Protein AF-M5F5Z0-F1 (afdb_monomer_lite)

Foldseek 3Di:
DDDDDDDDYDDDDDDDPPPPPPDPVPPPQDDAAEDEAFAKEKEAADPQKKKKKADPVAAFVLLVVLFKDWDPPQDDDSPGRMGIGDGDRMIMIGGHPPDPVVVCDSSQKIKMWMDHPVDIAIHIHGYDHDDVPPDHWYWYADHPRRFIWTDDPVDTHTDDD

Sequence (161 aa):
MRHVSTLNAAIFCLGLPVALSLSPWARAQEDPLVLHPGDTLSWQPAPGHNAMFGDTDNVPFAQVLKLLEFDKDFPCTGSETKCKTPTKPKYTATVRKGLDLAALGTEASFDFSCGVHDFMDTKMFTVVDGPVGAPVRNLVLITKGLAWFIKDPAGDIPIKR

Structure (mmCIF, N/CA/C/O backbone):
data_AF-M5F5Z0-F1
#
_entry.id   AF-M5F5Z0-F1
#
loop_
_atom_site.group_PDB
_atom_site.id
_atom_site.type_symbol
_atom_site.label_atom_id
_atom_site.label_alt_id
_atom_site.label_comp_id
_atom_site.label_asym_id
_atom_site.label_entity_id
_atom_site.label_seq_id
_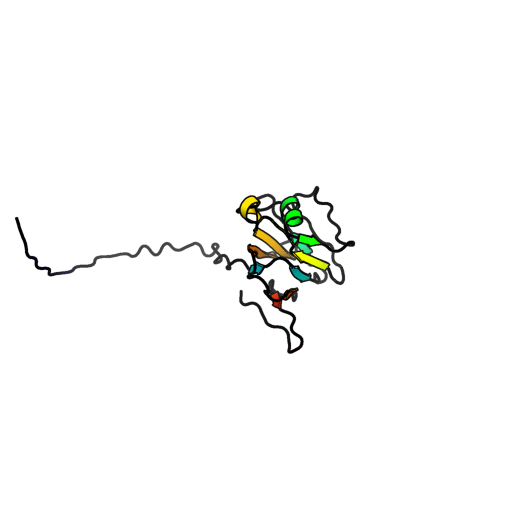atom_site.pdbx_PDB_ins_code
_atom_site.Cartn_x
_atom_site.Cartn_y
_atom_site.Cartn_z
_atom_site.occupancy
_atom_site.B_iso_or_equiv
_atom_site.auth_seq_id
_atom_site.auth_comp_id
_atom_site.auth_asym_id
_atom_site.auth_atom_id
_atom_site.pdbx_PDB_model_num
ATOM 1 N N . MET A 1 1 ? -56.312 36.439 -0.679 1.00 34.34 1 MET A N 1
ATOM 2 C CA . MET A 1 1 ? -56.377 35.380 0.353 1.00 34.34 1 MET A CA 1
ATOM 3 C C . MET A 1 1 ? -57.019 34.150 -0.271 1.00 34.34 1 MET A C 1
ATOM 5 O O . MET A 1 1 ? -58.170 34.296 -0.639 1.00 34.34 1 MET A O 1
ATOM 9 N N . ARG A 1 2 ? -56.280 33.017 -0.339 1.00 30.83 2 ARG A N 1
ATOM 10 C CA . ARG A 1 2 ? -56.727 31.603 -0.520 1.00 30.83 2 ARG A CA 1
ATOM 11 C C . ARG A 1 2 ? -57.578 31.294 -1.777 1.00 30.83 2 ARG A C 1
ATOM 13 O O . ARG A 1 2 ? -58.463 32.054 -2.107 1.00 30.83 2 ARG A O 1
ATOM 20 N N . HIS A 1 3 ? -57.487 30.181 -2.500 1.00 30.78 3 HIS A N 1
ATOM 21 C CA . HIS A 1 3 ? -56.618 29.002 -2.627 1.00 30.78 3 HIS A CA 1
ATOM 22 C C . HIS A 1 3 ? -57.202 28.189 -3.822 1.00 30.78 3 HIS A C 1
ATOM 24 O O . HIS A 1 3 ? -58.327 28.461 -4.233 1.00 30.78 3 HIS A O 1
ATOM 30 N N . VAL A 1 4 ? -56.503 27.118 -4.232 1.00 36.12 4 VAL A N 1
ATOM 31 C CA . VAL A 1 4 ? -56.972 25.944 -5.023 1.00 36.12 4 VAL A CA 1
ATOM 32 C C . VAL A 1 4 ? -56.878 26.120 -6.552 1.00 36.12 4 VAL A C 1
ATOM 34 O O . VAL A 1 4 ? -57.653 26.853 -7.146 1.00 36.12 4 VAL A O 1
ATOM 37 N N . SER A 1 5 ? -55.805 25.657 -7.208 1.00 40.03 5 SER A N 1
ATOM 38 C CA . SER A 1 5 ? -55.426 24.272 -7.594 1.00 40.03 5 SER A CA 1
ATOM 39 C C . SER A 1 5 ? -56.243 23.706 -8.760 1.00 40.03 5 SER A C 1
ATOM 41 O O . SER A 1 5 ? -57.430 23.458 -8.596 1.00 40.03 5 SER A O 1
ATOM 43 N N . THR A 1 6 ? -55.587 23.371 -9.879 1.00 37.16 6 THR A N 1
ATOM 44 C CA . THR A 1 6 ? -55.485 21.982 -10.392 1.00 37.16 6 THR A CA 1
ATOM 45 C C . THR A 1 6 ? -54.611 21.876 -11.652 1.00 37.16 6 THR A C 1
ATOM 47 O O . THR A 1 6 ? -54.643 22.725 -12.536 1.00 37.16 6 THR A O 1
ATOM 50 N N . LEU A 1 7 ? -53.805 20.808 -11.663 1.00 41.22 7 LEU A N 1
ATOM 51 C CA . LEU A 1 7 ? -52.982 20.266 -12.749 1.00 41.22 7 LEU A CA 1
ATOM 52 C C . LEU A 1 7 ? -53.828 19.750 -13.928 1.00 41.22 7 LEU A C 1
ATOM 54 O O . LEU A 1 7 ? -54.903 19.202 -13.694 1.00 41.22 7 LEU A O 1
ATOM 58 N N . ASN A 1 8 ? -53.265 19.782 -15.145 1.00 33.28 8 ASN A N 1
ATOM 59 C CA . ASN A 1 8 ? -52.970 18.609 -16.007 1.00 33.28 8 ASN A CA 1
ATOM 60 C C . ASN A 1 8 ? -52.528 19.088 -17.409 1.00 33.28 8 ASN A C 1
ATOM 62 O O . ASN A 1 8 ? -53.199 19.920 -18.003 1.00 33.28 8 ASN A O 1
ATOM 66 N N . ALA A 1 9 ? -51.302 18.740 -17.836 1.00 35.72 9 ALA A N 1
ATOM 67 C CA . ALA A 1 9 ? -50.987 17.721 -18.864 1.00 35.72 9 ALA A CA 1
ATOM 68 C C . ALA A 1 9 ? -51.202 18.262 -20.308 1.00 35.72 9 ALA A C 1
ATOM 70 O O . ALA A 1 9 ? -52.179 18.938 -20.564 1.00 35.72 9 ALA A O 1
ATOM 71 N N . ALA A 1 10 ? -50.383 18.030 -21.336 1.00 39.41 10 ALA A N 1
ATOM 72 C CA . ALA A 1 10 ? -49.405 16.985 -21.578 1.00 39.41 10 ALA A CA 1
ATOM 73 C C . ALA A 1 10 ? -48.695 17.240 -22.942 1.00 39.41 10 ALA A C 1
ATOM 75 O O . ALA A 1 10 ? -49.330 17.737 -23.865 1.00 39.41 10 ALA A O 1
ATOM 76 N N . ILE A 1 11 ? -47.440 16.772 -23.053 1.00 46.12 11 ILE A N 1
ATOM 77 C CA . ILE A 1 11 ? -46.819 16.081 -24.212 1.00 46.12 11 ILE A CA 1
ATOM 78 C C . ILE A 1 11 ? -46.502 16.900 -25.498 1.00 46.12 11 ILE A C 1
ATOM 80 O O . ILE A 1 11 ? -47.401 17.302 -26.221 1.00 46.12 11 ILE A O 1
ATOM 84 N N . PHE A 1 12 ? -45.216 16.996 -25.888 1.00 33.84 12 PHE A N 1
ATOM 85 C CA . PHE A 1 12 ? -44.637 16.141 -26.954 1.00 33.84 12 PHE A CA 1
ATOM 86 C C . PHE A 1 12 ? -43.119 16.310 -27.121 1.00 33.84 12 PHE A C 1
ATOM 88 O O . PHE A 1 12 ? -42.592 17.394 -27.348 1.00 33.84 12 PHE A O 1
ATOM 95 N N . CYS A 1 13 ? -42.438 15.171 -27.005 1.00 45.31 13 CYS A N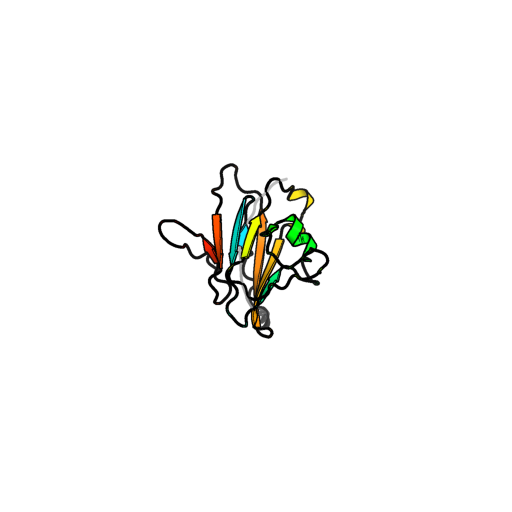 1
ATOM 96 C CA . CYS A 1 13 ? -41.022 14.947 -27.236 1.00 45.31 13 CYS A CA 1
ATOM 97 C C . CYS A 1 13 ? -40.634 15.115 -28.709 1.00 45.31 13 CYS A C 1
ATOM 99 O O . CYS A 1 13 ? -41.185 14.421 -29.556 1.00 45.31 13 CYS A O 1
ATOM 101 N N . LEU A 1 14 ? -39.589 15.897 -28.966 1.00 40.94 14 LEU A N 1
ATOM 102 C CA . LEU A 1 14 ? -38.588 15.722 -30.027 1.00 40.94 14 LEU A CA 1
ATOM 103 C C . LEU A 1 14 ? -37.326 16.389 -29.456 1.00 40.94 14 LEU A C 1
ATOM 105 O O . LEU A 1 14 ? -37.409 17.523 -29.009 1.00 40.94 14 LEU A O 1
ATOM 109 N N . GLY A 1 15 ? -36.139 15.818 -29.344 1.00 35.78 15 GLY A N 1
ATOM 110 C CA . GLY A 1 15 ? -35.504 14.624 -29.869 1.00 35.78 15 GLY A CA 1
ATOM 111 C C . GLY A 1 15 ? -33.998 14.875 -29.679 1.00 35.78 15 GLY A C 1
ATOM 112 O O . GLY A 1 15 ? -33.567 16.023 -29.739 1.00 35.78 15 GLY A O 1
ATOM 113 N N . LEU A 1 16 ? -33.233 13.807 -29.447 1.00 39.19 16 LEU A N 1
ATOM 114 C CA . LEU A 1 16 ? -31.825 13.743 -29.019 1.00 39.19 16 LEU A CA 1
ATOM 115 C C . LEU A 1 16 ? -31.577 13.851 -27.503 1.00 39.19 16 LEU A C 1
ATOM 117 O O . LEU A 1 16 ? -31.305 14.934 -26.987 1.00 39.19 16 LEU A O 1
ATOM 121 N N . PRO A 1 17 ? -31.457 12.712 -26.793 1.00 40.66 17 PRO A N 1
ATOM 122 C CA . PRO A 1 17 ? -30.335 12.606 -25.883 1.00 40.66 17 PRO A CA 1
ATOM 123 C C . PRO A 1 17 ? -29.081 12.689 -26.757 1.00 40.66 17 PRO A C 1
ATOM 125 O O . PRO A 1 17 ? -28.783 11.772 -27.525 1.00 40.66 17 PRO A O 1
ATOM 128 N N . VAL A 1 18 ? -28.349 13.799 -26.680 1.00 43.28 18 VAL A N 1
ATOM 129 C CA . VAL A 1 18 ? -26.926 13.756 -27.008 1.00 43.28 18 VAL A CA 1
ATOM 130 C C . VAL A 1 18 ? -26.340 12.807 -25.973 1.00 43.28 18 VAL A C 1
ATOM 132 O O . VAL A 1 18 ? -26.025 13.199 -24.853 1.00 43.28 18 VAL A O 1
ATOM 135 N N . ALA A 1 19 ? -26.297 11.521 -26.317 1.00 46.16 19 ALA A N 1
ATOM 136 C CA . ALA A 1 19 ? -25.397 10.592 -25.683 1.00 46.16 19 ALA A CA 1
ATOM 137 C C . ALA A 1 19 ? -24.017 11.187 -25.943 1.00 46.16 19 ALA A C 1
ATOM 139 O O . ALA A 1 19 ? -23.477 11.067 -27.042 1.00 46.16 19 ALA A O 1
ATOM 140 N N . LEU A 1 20 ? -23.507 11.935 -24.964 1.00 43.69 20 LEU A N 1
ATOM 141 C CA . LEU A 1 20 ? -22.101 12.266 -24.891 1.00 43.69 20 LEU A CA 1
ATOM 142 C C . LEU A 1 20 ? -21.399 10.916 -24.918 1.00 43.69 20 LEU A C 1
ATOM 144 O O . LEU A 1 20 ? -21.393 10.181 -23.933 1.00 43.69 20 LEU A O 1
ATOM 148 N N . SER A 1 21 ? -20.901 10.555 -26.096 1.00 44.94 21 SER A N 1
ATOM 149 C CA . SER A 1 21 ? -19.977 9.460 -26.284 1.00 44.94 21 SER A CA 1
ATOM 150 C C . SER A 1 21 ? -18.739 9.833 -25.484 1.00 44.94 21 SER A C 1
ATOM 152 O O . SER A 1 21 ? -17.842 10.512 -25.989 1.00 44.94 21 SER A O 1
ATOM 154 N N . LEU A 1 22 ? -18.731 9.473 -24.200 1.00 46.69 22 LEU A N 1
ATOM 155 C CA . LEU A 1 22 ? -17.514 9.466 -23.414 1.00 46.69 22 LEU A CA 1
ATOM 156 C C . LEU A 1 22 ? -16.539 8.600 -24.204 1.00 46.69 22 LEU A C 1
ATOM 158 O O . LEU A 1 22 ? -16.846 7.459 -24.557 1.00 46.69 22 LEU A O 1
ATOM 162 N N . SER A 1 23 ? -15.428 9.220 -24.593 1.00 42.81 23 SER A N 1
ATOM 163 C CA . SER A 1 23 ? -14.381 8.587 -25.381 1.00 42.81 23 SER A CA 1
ATOM 164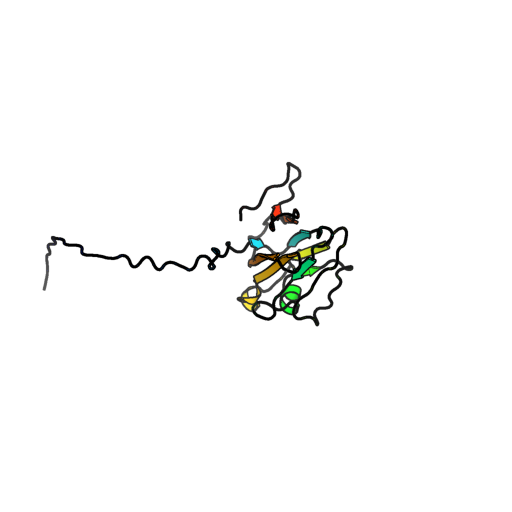 C C . SER A 1 23 ? -14.054 7.208 -24.786 1.00 42.81 23 SER A C 1
ATOM 166 O O . SER A 1 23 ? -13.982 7.105 -23.560 1.00 42.81 23 SER A O 1
ATOM 168 N N . PRO A 1 24 ? -13.794 6.162 -25.593 1.00 45.94 24 PRO A N 1
ATOM 169 C CA . PRO A 1 24 ? -13.400 4.834 -25.102 1.00 45.94 24 PRO A CA 1
ATOM 170 C C . PRO A 1 24 ? -12.149 4.830 -24.204 1.00 45.94 24 PRO A C 1
ATOM 172 O O . PRO A 1 24 ? -11.786 3.800 -23.645 1.00 45.94 24 PRO A O 1
ATOM 175 N N . TRP A 1 25 ? -11.460 5.968 -24.093 1.00 46.97 25 TRP A N 1
ATOM 176 C CA . TRP A 1 25 ? -10.295 6.175 -23.237 1.00 46.97 25 TRP A CA 1
ATOM 177 C C . TRP A 1 25 ? -10.642 6.595 -21.809 1.00 46.97 25 TRP A C 1
ATOM 179 O O . TRP A 1 25 ? -9.798 6.463 -20.926 1.00 46.97 25 TRP A O 1
ATOM 189 N N . ALA A 1 26 ? -11.873 7.042 -21.553 1.00 44.44 26 ALA A N 1
ATOM 190 C CA . ALA A 1 26 ? -12.385 7.173 -20.198 1.00 44.44 26 ALA A CA 1
ATOM 191 C C . ALA A 1 26 ? -12.737 5.768 -19.691 1.00 44.44 26 ALA A C 1
ATOM 193 O O . ALA A 1 26 ? -13.903 5.374 -19.643 1.00 44.44 26 ALA A O 1
ATOM 194 N N . ARG A 1 27 ? -11.714 4.969 -19.353 1.00 46.62 27 ARG A N 1
ATOM 195 C CA . ARG A 1 27 ? -11.923 3.814 -18.474 1.00 46.62 27 ARG A CA 1
ATOM 196 C C . ARG A 1 27 ? -12.662 4.347 -17.252 1.00 46.62 27 ARG A C 1
ATOM 198 O O . ARG A 1 27 ? -12.210 5.327 -16.663 1.00 46.62 27 ARG A O 1
ATOM 205 N N . ALA A 1 28 ? -13.804 3.748 -16.920 1.00 49.44 28 ALA A N 1
ATOM 206 C CA . ALA A 1 28 ? -14.492 4.050 -15.675 1.00 49.44 28 ALA A CA 1
ATOM 207 C C . ALA A 1 28 ? -13.458 3.925 -14.550 1.00 49.44 28 ALA A C 1
ATOM 209 O O . ALA A 1 28 ? -12.857 2.862 -14.386 1.00 49.44 28 ALA A O 1
ATOM 210 N N . GLN A 1 29 ? -13.174 5.038 -13.876 1.00 55.56 29 GLN A N 1
ATOM 211 C CA . GLN A 1 29 ? -12.287 5.042 -12.727 1.00 55.56 29 GLN A CA 1
ATOM 212 C C . GLN A 1 29 ? -12.938 4.135 -11.685 1.00 55.56 29 GLN A C 1
ATOM 214 O O . GLN A 1 29 ? -14.066 4.390 -11.272 1.00 55.56 29 GLN A O 1
ATOM 219 N N . GLU A 1 30 ? -12.277 3.025 -11.359 1.00 66.31 30 GLU A N 1
ATOM 220 C CA . GLU A 1 30 ? -12.756 2.124 -10.315 1.00 66.31 30 GLU A CA 1
ATOM 221 C C . GLU A 1 30 ? -12.831 2.886 -8.990 1.00 66.31 30 GLU A C 1
ATOM 223 O O . GLU A 1 30 ? -11.972 3.733 -8.712 1.00 66.31 30 GLU A O 1
ATOM 228 N N . ASP A 1 31 ? -13.827 2.561 -8.165 1.00 78.81 31 ASP A N 1
ATOM 229 C CA . ASP A 1 31 ? -13.932 3.155 -6.839 1.00 78.81 31 ASP A CA 1
ATOM 230 C C . ASP A 1 31 ? -12.643 2.862 -6.042 1.00 78.81 31 ASP A C 1
ATOM 232 O O . ASP A 1 31 ? -12.079 1.753 -6.128 1.00 78.81 31 ASP A O 1
ATOM 236 N N . PRO A 1 32 ? -12.132 3.851 -5.284 1.00 83.69 32 PRO A N 1
ATOM 237 C CA . PRO A 1 32 ? -10.962 3.648 -4.450 1.00 83.69 32 PRO A CA 1
ATOM 238 C C . PRO A 1 32 ? -11.198 2.544 -3.426 1.00 83.69 32 PRO A C 1
ATOM 240 O O . PRO A 1 32 ? -12.268 2.427 -2.822 1.00 83.69 32 PRO A O 1
ATOM 243 N N . LEU A 1 33 ? -10.154 1.758 -3.174 1.00 87.56 33 LEU A N 1
ATOM 244 C CA . LEU A 1 33 ? -10.190 0.784 -2.102 1.00 87.56 33 LEU A CA 1
ATOM 245 C C . LEU A 1 33 ? -10.051 1.486 -0.749 1.00 87.56 33 LEU A C 1
ATOM 247 O O . LEU A 1 33 ? -9.057 2.160 -0.482 1.00 87.56 33 LEU A O 1
ATOM 251 N N . VAL A 1 34 ? -11.024 1.268 0.131 1.00 89.06 34 VAL A N 1
ATOM 252 C CA . VAL A 1 34 ? -11.037 1.877 1.462 1.00 89.06 34 VAL A CA 1
ATOM 253 C C . VAL A 1 34 ? -10.194 1.072 2.452 1.00 89.06 34 VAL A C 1
ATOM 255 O O . VAL A 1 34 ? -10.426 -0.126 2.660 1.00 89.06 34 VAL A O 1
ATOM 258 N N . LEU A 1 35 ? -9.246 1.746 3.099 1.00 90.81 35 LEU A N 1
ATOM 259 C CA . LEU A 1 35 ? -8.372 1.223 4.147 1.00 90.81 35 LEU A CA 1
ATOM 260 C C . LEU A 1 35 ? -8.643 1.894 5.491 1.00 90.81 35 LEU A C 1
ATOM 262 O O . LEU A 1 35 ? -9.058 3.049 5.543 1.00 90.81 35 LEU A O 1
ATOM 266 N N . HIS A 1 36 ? -8.327 1.183 6.570 1.00 90.38 36 HIS A N 1
ATOM 267 C CA . HIS A 1 36 ? -8.413 1.693 7.934 1.00 90.38 36 HIS A CA 1
ATOM 268 C C . HIS A 1 36 ? -7.044 1.652 8.624 1.00 90.38 36 HIS A C 1
ATOM 270 O O . HIS A 1 36 ? -6.218 0.789 8.306 1.00 90.38 36 HIS A O 1
ATOM 276 N N . PRO A 1 37 ? -6.800 2.531 9.611 1.00 91.00 37 PRO A N 1
ATOM 277 C CA . PRO A 1 37 ? -5.619 2.466 10.462 1.00 91.00 37 PRO A CA 1
ATOM 278 C C . PRO A 1 37 ? -5.354 1.061 11.016 1.00 91.00 37 PRO A C 1
ATOM 280 O O . PRO A 1 37 ? -6.213 0.439 11.640 1.00 91.00 37 PRO A O 1
ATOM 283 N N . GLY A 1 38 ? -4.131 0.572 10.821 1.00 90.75 38 GLY A N 1
ATOM 284 C CA . GLY A 1 38 ? -3.696 -0.766 11.212 1.00 90.75 38 GLY A CA 1
ATOM 285 C C . GLY A 1 38 ? -3.828 -1.838 10.131 1.00 90.75 38 GLY A C 1
ATOM 286 O O . GLY A 1 38 ? -3.164 -2.862 10.276 1.00 90.75 38 GLY A O 1
ATOM 287 N N . ASP A 1 39 ? -4.605 -1.622 9.062 1.00 93.06 39 ASP A N 1
ATOM 288 C CA . ASP A 1 39 ? -4.642 -2.548 7.924 1.00 93.06 39 ASP A CA 1
ATOM 289 C C . ASP A 1 39 ? -3.242 -2.745 7.336 1.00 93.06 39 ASP A C 1
ATOM 291 O O . ASP A 1 39 ? -2.421 -1.828 7.299 1.00 93.06 39 ASP A O 1
ATOM 295 N N . THR A 1 40 ? -2.973 -3.949 6.843 1.00 94.75 40 THR A N 1
ATOM 296 C CA . THR A 1 40 ? -1.702 -4.285 6.196 1.00 94.75 40 THR A CA 1
ATOM 297 C C . THR A 1 40 ? -1.919 -4.552 4.715 1.00 94.75 40 THR A C 1
ATOM 299 O O . THR A 1 40 ? -2.891 -5.191 4.326 1.00 94.75 40 THR A O 1
ATOM 302 N N . LEU A 1 41 ? -1.010 -4.054 3.885 1.00 94.12 41 LEU A N 1
ATOM 303 C CA . LEU A 1 41 ? -0.928 -4.306 2.453 1.00 94.12 41 LEU A CA 1
ATOM 304 C C . LEU A 1 41 ? 0.322 -5.138 2.196 1.00 94.12 41 LEU A C 1
ATOM 306 O O . LEU A 1 41 ? 1.415 -4.779 2.623 1.00 94.12 41 LEU A O 1
ATOM 310 N N . SER A 1 42 ? 0.180 -6.240 1.482 1.00 92.62 42 SER A N 1
ATOM 311 C CA . SER A 1 42 ? 1.261 -7.152 1.136 1.00 92.62 42 SER A CA 1
ATOM 312 C C . SER A 1 42 ? 1.253 -7.402 -0.364 1.00 92.62 42 SER A C 1
ATOM 314 O O . SER A 1 42 ? 0.227 -7.771 -0.930 1.00 92.62 42 SER A O 1
ATOM 316 N N . TRP A 1 43 ? 2.398 -7.264 -1.020 1.00 90.19 43 TRP A N 1
ATOM 317 C CA . TRP A 1 43 ? 2.514 -7.561 -2.445 1.00 90.19 43 TRP A CA 1
ATOM 318 C C . TRP A 1 43 ? 3.870 -8.166 -2.776 1.00 90.19 43 TRP A C 1
ATOM 320 O O . TRP A 1 43 ? 4.867 -7.962 -2.087 1.00 90.19 43 TRP A O 1
ATOM 330 N N . GLN A 1 44 ? 3.900 -8.924 -3.863 1.00 87.06 44 GLN A N 1
ATOM 331 C CA . GLN A 1 44 ? 5.111 -9.499 -4.424 1.00 87.06 44 GLN A CA 1
ATOM 332 C C . GLN A 1 44 ? 5.099 -9.201 -5.920 1.00 87.06 44 GLN A C 1
ATOM 334 O O . GLN A 1 44 ? 4.318 -9.823 -6.639 1.00 87.06 44 GLN A O 1
ATOM 339 N N . PRO A 1 45 ? 5.913 -8.256 -6.416 1.00 78.12 45 PRO A N 1
ATOM 340 C CA . PRO A 1 45 ? 6.026 -8.032 -7.849 1.00 78.12 45 PRO A CA 1
ATOM 341 C C . PRO A 1 45 ? 6.489 -9.318 -8.543 1.00 78.12 45 PRO A C 1
ATOM 343 O O . PRO A 1 45 ? 7.471 -9.938 -8.127 1.00 78.12 45 PRO A O 1
ATOM 346 N N . ALA A 1 46 ? 5.789 -9.733 -9.599 1.00 77.81 46 ALA A N 1
ATOM 347 C CA . ALA A 1 46 ? 6.268 -10.822 -10.444 1.00 77.81 46 ALA A CA 1
ATOM 348 C C . ALA A 1 46 ? 7.575 -10.402 -11.152 1.00 77.81 46 ALA A C 1
ATOM 350 O O . ALA A 1 46 ? 7.789 -9.207 -11.376 1.00 77.81 46 ALA A O 1
ATOM 351 N N . PRO A 1 47 ? 8.449 -11.345 -11.549 1.00 79.44 47 PRO A N 1
ATOM 352 C CA . PRO A 1 47 ? 9.619 -11.018 -12.359 1.00 79.44 47 PRO A CA 1
ATOM 353 C C . PRO A 1 47 ? 9.245 -10.169 -13.585 1.00 79.44 47 PRO A C 1
ATOM 355 O O . PRO A 1 47 ? 8.230 -10.416 -14.240 1.00 79.44 47 PRO A O 1
ATOM 358 N N . GLY A 1 48 ? 10.037 -9.129 -13.861 1.00 76.19 48 GLY A N 1
ATOM 359 C CA . GLY A 1 48 ? 9.780 -8.175 -14.950 1.00 76.19 48 GLY A CA 1
ATOM 360 C C . GLY A 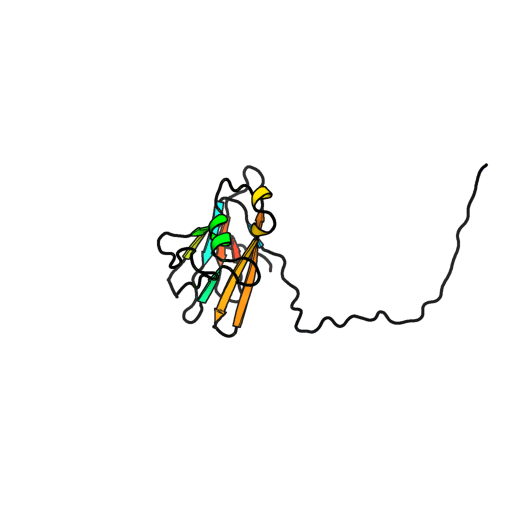1 48 ? 8.689 -7.132 -14.668 1.00 76.19 48 GLY A C 1
ATOM 361 O O . GLY A 1 48 ? 8.500 -6.233 -15.484 1.00 76.19 48 GLY A O 1
ATOM 362 N N . HIS A 1 49 ? 8.008 -7.210 -13.521 1.00 79.81 49 HIS A N 1
ATOM 363 C CA . HIS A 1 49 ? 7.036 -6.213 -13.078 1.00 79.81 49 HIS A CA 1
ATOM 364 C C . HIS A 1 49 ? 7.645 -5.314 -12.006 1.00 79.81 49 HIS A C 1
ATOM 366 O O . HIS A 1 49 ? 8.513 -5.729 -11.236 1.00 79.81 49 HIS A O 1
ATOM 372 N N . ASN A 1 50 ? 7.145 -4.085 -11.930 1.00 80.00 50 ASN A N 1
ATOM 373 C CA . ASN A 1 50 ? 7.464 -3.161 -10.850 1.00 80.00 50 ASN A CA 1
ATOM 374 C C . ASN A 1 50 ? 6.177 -2.769 -10.130 1.00 80.00 50 ASN A C 1
ATOM 376 O O . ASN A 1 50 ? 5.112 -2.728 -10.748 1.00 80.00 50 ASN A O 1
ATOM 380 N N . ALA A 1 51 ? 6.278 -2.478 -8.836 1.00 86.00 51 ALA A N 1
ATOM 381 C CA . ALA A 1 51 ? 5.218 -1.796 -8.106 1.00 86.00 51 ALA A CA 1
ATOM 382 C C . ALA A 1 51 ? 5.672 -0.381 -7.752 1.00 86.00 51 ALA A C 1
ATOM 384 O O . ALA A 1 51 ? 6.841 -0.171 -7.407 1.00 86.00 51 ALA A O 1
ATOM 385 N N . MET A 1 52 ? 4.759 0.574 -7.870 1.00 88.38 52 MET A N 1
ATOM 386 C CA . MET A 1 52 ? 5.018 1.991 -7.682 1.00 88.38 52 MET A CA 1
ATOM 387 C C . MET A 1 52 ? 4.015 2.611 -6.719 1.00 88.38 52 MET A C 1
ATOM 389 O O . MET A 1 52 ? 2.828 2.297 -6.776 1.00 88.38 52 MET A O 1
ATOM 393 N N . PHE A 1 53 ? 4.513 3.503 -5.865 1.00 90.06 53 PHE A N 1
ATOM 394 C CA . PHE A 1 53 ? 3.703 4.338 -4.984 1.00 90.06 53 PHE A CA 1
ATOM 395 C C . PHE A 1 53 ? 3.920 5.810 -5.301 1.00 90.06 53 PHE A C 1
ATOM 397 O O . PHE A 1 53 ? 5.062 6.266 -5.431 1.00 90.06 53 PHE A O 1
ATOM 404 N N . GLY A 1 54 ? 2.807 6.534 -5.326 1.00 82.75 54 GLY A N 1
ATOM 405 C CA . GLY A 1 54 ? 2.765 7.965 -5.569 1.00 82.75 54 GLY A CA 1
ATOM 406 C C . GLY A 1 54 ? 2.911 8.354 -7.041 1.00 82.75 54 GLY A C 1
ATOM 407 O O . GLY A 1 54 ? 3.395 7.591 -7.880 1.00 82.75 54 GLY A O 1
ATOM 408 N N . ASP A 1 55 ? 2.490 9.579 -7.334 1.00 75.00 55 ASP A N 1
ATOM 409 C CA . ASP A 1 55 ? 2.568 10.218 -8.641 1.00 75.00 55 ASP A CA 1
ATOM 410 C C . ASP A 1 55 ? 2.971 11.696 -8.484 1.00 75.00 55 ASP A C 1
ATOM 412 O O . ASP A 1 55 ? 2.650 12.332 -7.482 1.00 75.00 55 ASP A O 1
ATOM 416 N N . THR A 1 56 ? 3.665 12.249 -9.477 1.00 62.84 56 THR A N 1
ATOM 417 C CA . THR A 1 56 ? 3.957 13.678 -9.600 1.00 62.84 56 THR A CA 1
ATOM 418 C C . THR A 1 56 ? 2.686 14.493 -9.834 1.00 62.84 56 THR A C 1
ATOM 420 O O . THR A 1 56 ? 2.641 15.646 -9.420 1.00 62.84 56 THR A O 1
ATOM 423 N N . ASP A 1 57 ? 1.675 13.897 -10.474 1.00 68.81 57 ASP A N 1
ATOM 424 C CA . ASP A 1 57 ? 0.461 14.606 -10.895 1.00 68.81 57 ASP A CA 1
ATOM 425 C C . ASP A 1 57 ? -0.695 14.497 -9.880 1.00 68.81 57 ASP A C 1
ATOM 427 O O . ASP A 1 57 ? -1.629 15.293 -9.935 1.00 68.81 57 ASP A O 1
ATOM 431 N N . ASN A 1 58 ? -0.619 13.551 -8.930 1.00 71.75 58 ASN A N 1
ATOM 432 C CA . ASN A 1 58 ? -1.659 13.298 -7.922 1.00 71.75 58 ASN A CA 1
ATOM 433 C C . ASN A 1 58 ? -1.112 13.437 -6.493 1.00 71.75 58 ASN A C 1
ATOM 435 O O . ASN A 1 58 ? -1.194 14.496 -5.875 1.00 71.75 58 ASN A O 1
ATOM 439 N N . VAL A 1 59 ? -0.561 12.348 -5.950 1.00 81.31 59 VAL A N 1
ATOM 440 C CA . VAL A 1 59 ? -0.134 12.252 -4.551 1.00 81.31 59 VAL A CA 1
ATOM 441 C C . VAL A 1 59 ? 1.330 11.819 -4.518 1.00 81.31 59 VAL A C 1
ATOM 443 O O . VAL A 1 59 ? 1.616 10.664 -4.837 1.00 81.31 59 VAL A O 1
ATOM 446 N N . PRO A 1 60 ? 2.279 12.693 -4.138 1.00 87.19 60 PRO A N 1
ATOM 447 C CA . PRO A 1 60 ? 3.694 12.341 -4.146 1.00 87.19 60 PRO A CA 1
ATOM 448 C C . PRO A 1 60 ? 4.019 11.300 -3.071 1.00 87.19 60 PRO A C 1
ATOM 450 O O . PRO A 1 60 ? 3.361 11.216 -2.035 1.00 87.19 60 PRO A O 1
ATOM 453 N N . PHE A 1 61 ? 5.088 10.530 -3.270 1.00 91.19 61 PHE A N 1
ATOM 454 C CA . PHE A 1 61 ? 5.458 9.440 -2.365 1.00 91.19 61 PHE A CA 1
ATOM 455 C C . PHE A 1 61 ? 5.685 9.890 -0.907 1.00 91.19 61 PHE A C 1
ATOM 457 O O . PHE A 1 61 ? 5.319 9.175 0.025 1.00 91.19 61 PHE A O 1
ATOM 464 N N . ALA A 1 62 ? 6.185 11.109 -0.686 1.00 89.19 62 ALA A N 1
ATOM 465 C CA . ALA A 1 62 ? 6.296 11.694 0.654 1.00 89.19 62 ALA A CA 1
ATOM 466 C C . ALA A 1 62 ? 4.949 11.762 1.406 1.00 89.19 62 ALA A C 1
ATOM 468 O O . ALA A 1 62 ? 4.917 11.627 2.627 1.00 89.19 62 ALA A O 1
ATOM 469 N N . GLN A 1 63 ? 3.835 11.930 0.690 1.00 87.50 63 GLN A N 1
ATOM 470 C CA . GLN A 1 63 ? 2.489 11.894 1.268 1.00 87.50 63 GLN A CA 1
ATOM 471 C C . GLN A 1 63 ? 2.057 10.466 1.594 1.00 87.50 63 GLN A C 1
ATOM 473 O O . GLN A 1 63 ? 1.517 10.210 2.667 1.00 87.50 63 GLN A O 1
ATOM 478 N N . VAL A 1 64 ? 2.396 9.503 0.733 1.00 91.81 64 VAL A N 1
ATOM 479 C CA . VAL A 1 64 ? 2.168 8.075 1.005 1.00 91.81 64 VAL A CA 1
ATOM 480 C C . VAL A 1 64 ? 2.849 7.651 2.308 1.00 91.81 64 VAL A C 1
ATOM 482 O O . VAL A 1 64 ? 2.258 6.919 3.096 1.00 91.81 64 VAL A O 1
ATOM 485 N N . LEU A 1 65 ? 4.048 8.168 2.597 1.00 92.44 65 LEU A N 1
ATOM 486 C CA . LEU A 1 65 ? 4.758 7.913 3.857 1.00 92.44 65 LEU A CA 1
ATOM 487 C C . LEU A 1 65 ? 4.059 8.483 5.100 1.00 92.44 65 LEU A C 1
ATOM 489 O O . LEU A 1 65 ? 4.304 7.981 6.202 1.00 92.44 65 LEU A O 1
ATOM 493 N N . LYS A 1 66 ? 3.185 9.490 4.952 1.00 91.50 66 LYS A N 1
ATOM 494 C CA . LYS A 1 66 ? 2.331 9.968 6.050 1.00 91.50 66 LYS A CA 1
ATOM 495 C C . LYS A 1 66 ? 1.209 8.983 6.368 1.00 91.50 66 LYS A C 1
ATOM 497 O O . LYS A 1 66 ? 0.775 8.943 7.510 1.00 91.50 66 LYS A O 1
ATOM 502 N N . LEU A 1 67 ? 0.761 8.187 5.396 1.00 93.00 67 LEU A N 1
ATOM 503 C CA . LEU A 1 67 ? -0.335 7.225 5.559 1.00 93.00 67 LEU A CA 1
ATOM 504 C C . LEU A 1 67 ? 0.153 5.813 5.871 1.00 93.00 67 LEU A C 1
ATOM 506 O O . LEU A 1 67 ? -0.479 5.091 6.641 1.00 93.00 67 LEU A O 1
ATOM 510 N N . LEU A 1 68 ? 1.269 5.413 5.266 1.00 94.25 68 LEU A N 1
ATOM 511 C CA . LEU A 1 68 ? 1.800 4.062 5.324 1.00 94.25 68 LEU A CA 1
ATOM 512 C C . LEU A 1 68 ? 3.151 4.019 6.034 1.00 94.25 68 LEU A C 1
ATOM 514 O O . LEU A 1 68 ? 4.015 4.882 5.875 1.00 94.25 68 LEU A O 1
ATOM 518 N N . GLU A 1 69 ? 3.341 2.950 6.789 1.00 95.00 69 GLU A N 1
ATOM 519 C CA . GLU A 1 69 ? 4.617 2.513 7.327 1.00 95.00 69 GLU A CA 1
ATOM 520 C C . GLU A 1 69 ? 5.069 1.270 6.559 1.00 95.00 69 GLU A C 1
ATOM 522 O O . GLU A 1 69 ? 4.405 0.234 6.593 1.00 95.00 69 GLU A O 1
ATOM 527 N N . PHE A 1 70 ? 6.177 1.384 5.832 1.00 93.56 70 PHE A N 1
ATOM 528 C CA . PHE A 1 70 ? 6.743 0.291 5.042 1.00 93.56 70 PHE A CA 1
ATOM 529 C C . PHE A 1 70 ? 7.710 -0.559 5.872 1.00 93.56 70 PHE A C 1
ATOM 531 O O . PHE A 1 70 ? 8.267 -0.095 6.868 1.00 93.56 70 PHE A O 1
ATOM 538 N N . ASP A 1 71 ? 7.925 -1.807 5.453 1.00 90.06 71 ASP A N 1
ATOM 539 C CA . ASP A 1 71 ? 8.941 -2.668 6.056 1.00 90.06 71 ASP A CA 1
ATOM 540 C C . ASP A 1 71 ? 10.363 -2.075 5.971 1.00 90.06 71 ASP A C 1
ATOM 542 O O . ASP A 1 71 ? 10.692 -1.258 5.113 1.00 90.06 71 ASP A O 1
ATOM 546 N N . LYS A 1 72 ? 11.246 -2.497 6.886 1.00 84.62 72 LYS A N 1
ATOM 547 C CA . LYS A 1 72 ? 12.616 -1.957 7.000 1.00 84.62 72 LYS A CA 1
ATOM 548 C C . LYS A 1 72 ? 13.471 -2.129 5.738 1.00 84.62 72 LYS A C 1
ATOM 550 O O . LYS A 1 72 ? 14.501 -1.481 5.600 1.00 84.62 72 LYS A O 1
ATOM 555 N N . ASP A 1 73 ? 13.085 -3.061 4.870 1.00 84.75 73 ASP A N 1
ATOM 556 C CA . ASP A 1 73 ? 13.825 -3.432 3.667 1.00 84.75 73 ASP A CA 1
ATOM 557 C C . ASP A 1 73 ? 13.239 -2.771 2.407 1.00 84.75 73 ASP A C 1
ATOM 559 O O . ASP A 1 73 ? 13.615 -3.135 1.277 1.00 84.75 73 ASP A O 1
ATOM 563 N N . PHE A 1 74 ? 12.325 -1.817 2.603 1.00 89.19 74 PHE A N 1
ATOM 564 C CA . PHE A 1 74 ? 11.746 -0.989 1.567 1.00 89.19 74 PHE A CA 1
ATOM 565 C C . PHE A 1 74 ? 12.804 -0.034 0.985 1.00 89.19 74 PHE A C 1
ATOM 567 O O . PHE A 1 74 ? 13.557 0.590 1.730 1.00 89.19 74 PHE A O 1
ATOM 574 N N . PRO A 1 75 ? 12.921 0.068 -0.350 1.00 87.44 75 PRO A N 1
ATOM 575 C CA . PRO A 1 75 ? 14.080 0.682 -1.004 1.00 87.44 75 PRO A CA 1
ATOM 576 C C . PRO A 1 75 ? 14.046 2.216 -1.069 1.00 87.44 75 PRO A C 1
ATOM 578 O O . PRO A 1 75 ? 15.062 2.813 -1.410 1.00 87.44 75 PRO A O 1
ATOM 581 N N . CYS A 1 76 ? 12.895 2.845 -0.817 1.00 89.12 76 CYS A N 1
ATOM 582 C CA . CYS A 1 76 ? 12.710 4.285 -0.998 1.00 89.12 76 CYS A CA 1
ATOM 583 C C . CYS A 1 76 ? 12.770 5.030 0.330 1.00 89.12 76 CYS A C 1
ATOM 585 O O . CYS A 1 76 ? 12.342 4.521 1.366 1.00 89.12 76 CYS A O 1
ATOM 587 N N . THR A 1 77 ? 13.267 6.260 0.271 1.00 82.88 77 THR A N 1
ATOM 588 C CA . THR A 1 77 ? 13.618 7.056 1.457 1.00 82.88 77 THR A CA 1
ATOM 589 C C . THR A 1 77 ? 12.657 8.212 1.728 1.00 82.88 77 THR A C 1
ATOM 591 O O . THR A 1 77 ? 12.682 8.779 2.818 1.00 82.88 77 THR A O 1
ATOM 594 N N . GLY A 1 78 ? 11.799 8.557 0.763 1.00 80.94 78 GLY A N 1
ATOM 595 C CA . GLY A 1 78 ? 10.833 9.655 0.848 1.00 80.94 78 GLY A CA 1
ATOM 596 C C . GLY A 1 78 ? 11.278 10.953 0.179 1.00 80.94 78 GLY A C 1
ATOM 597 O O . GLY A 1 78 ? 10.501 11.902 0.130 1.00 80.94 78 GLY A O 1
ATOM 598 N N . SER A 1 79 ? 12.504 11.000 -0.346 1.00 81.25 79 SER A N 1
ATOM 599 C CA . SER A 1 79 ? 12.999 12.118 -1.164 1.00 81.25 79 SER A CA 1
ATOM 600 C C . SER A 1 79 ? 12.516 12.049 -2.618 1.00 81.25 79 SER A C 1
ATOM 602 O O . SER A 1 79 ? 12.614 13.022 -3.364 1.00 81.25 79 SER A O 1
ATOM 604 N N . GLU A 1 80 ? 11.985 10.898 -3.022 1.00 86.38 80 GLU A N 1
ATOM 605 C CA . GLU A 1 80 ? 11.481 10.628 -4.357 1.00 86.38 80 GLU A CA 1
ATOM 606 C C . GLU A 1 80 ? 10.034 11.129 -4.511 1.00 86.38 80 GLU A C 1
ATOM 608 O O . GLU A 1 80 ? 9.228 11.051 -3.584 1.00 86.38 80 GLU A O 1
ATOM 613 N N . THR A 1 81 ? 9.655 11.594 -5.705 1.00 82.69 81 THR A N 1
ATOM 614 C CA . THR A 1 81 ? 8.248 11.919 -6.012 1.00 82.69 81 THR A CA 1
ATOM 615 C C . THR A 1 81 ? 7.412 10.667 -6.262 1.00 82.69 81 THR A C 1
ATOM 617 O O . THR A 1 81 ? 6.243 10.624 -5.886 1.00 82.69 81 THR A O 1
ATOM 620 N N . LYS A 1 82 ? 8.024 9.632 -6.848 1.00 87.19 82 LYS A N 1
ATOM 621 C CA . LYS A 1 82 ? 7.460 8.290 -7.027 1.00 87.19 82 LYS A CA 1
ATOM 622 C C . LYS A 1 82 ? 8.448 7.268 -6.487 1.00 87.19 82 LYS A C 1
ATOM 624 O O . LYS A 1 82 ? 9.627 7.308 -6.836 1.00 87.19 82 LYS A O 1
ATOM 629 N N . CYS A 1 83 ? 7.971 6.318 -5.695 1.00 88.81 83 CYS A N 1
ATOM 630 C CA . CYS A 1 83 ? 8.791 5.193 -5.266 1.00 88.81 83 CYS A CA 1
ATOM 631 C C . CYS A 1 83 ? 8.553 3.995 -6.176 1.00 88.81 83 CYS A C 1
ATOM 633 O O . CYS A 1 83 ? 7.430 3.506 -6.261 1.00 88.81 83 CYS A O 1
ATOM 635 N N . LYS A 1 84 ? 9.612 3.482 -6.807 1.00 87.38 84 LYS A N 1
ATOM 636 C CA . LYS A 1 84 ? 9.576 2.245 -7.591 1.00 87.38 84 LYS A CA 1
ATOM 637 C C . LYS A 1 84 ? 10.269 1.126 -6.823 1.00 87.38 84 LYS A C 1
ATOM 639 O O . LYS A 1 84 ? 11.443 1.229 -6.481 1.00 87.38 84 LYS A O 1
ATOM 644 N N . THR A 1 85 ? 9.547 0.040 -6.583 1.00 81.62 85 THR A N 1
ATOM 645 C CA . THR A 1 85 ? 10.086 -1.135 -5.893 1.00 81.62 85 THR A CA 1
ATOM 646 C C . THR A 1 85 ? 10.734 -2.103 -6.892 1.00 81.62 85 THR A C 1
ATOM 648 O O . THR A 1 85 ? 10.118 -2.410 -7.918 1.00 81.62 85 THR A O 1
ATOM 651 N N . PRO A 1 86 ? 11.968 -2.587 -6.638 1.00 75.25 86 PRO A N 1
ATOM 652 C CA . PRO A 1 86 ? 12.574 -3.652 -7.424 1.00 75.25 86 PRO A CA 1
ATOM 653 C C . PRO A 1 86 ? 11.864 -4.986 -7.156 1.00 75.25 86 PRO A C 1
ATOM 655 O O . PRO A 1 86 ? 11.069 -5.123 -6.227 1.00 75.25 86 PRO A O 1
ATOM 658 N N . THR A 1 87 ? 12.168 -6.012 -7.948 1.00 73.50 87 THR A N 1
ATOM 659 C CA . THR A 1 87 ? 11.635 -7.355 -7.696 1.00 73.50 87 THR A CA 1
ATOM 660 C C . THR A 1 87 ? 12.244 -7.931 -6.409 1.00 73.50 87 THR A C 1
ATOM 662 O O . THR A 1 87 ? 13.430 -8.254 -6.363 1.00 73.50 87 THR A O 1
ATOM 665 N N . LYS A 1 88 ? 11.425 -8.089 -5.364 1.00 75.44 88 LYS A N 1
ATOM 666 C CA . LYS A 1 88 ? 11.738 -8.852 -4.142 1.00 75.44 88 LYS A CA 1
ATOM 667 C C . LYS A 1 88 ? 10.667 -9.914 -3.876 1.00 75.44 88 LYS A C 1
ATOM 669 O O . LYS A 1 88 ? 9.557 -9.794 -4.396 1.00 75.44 88 LYS A O 1
ATOM 674 N N . PRO A 1 89 ? 10.970 -10.928 -3.037 1.00 78.94 89 PRO A N 1
ATOM 675 C CA . PRO A 1 89 ? 10.015 -11.980 -2.703 1.00 78.94 89 PRO A CA 1
ATOM 676 C C . PRO A 1 89 ? 8.729 -11.465 -2.057 1.00 78.94 89 PRO A C 1
ATOM 678 O O . PRO A 1 89 ? 7.694 -12.082 -2.240 1.00 78.94 89 PRO A O 1
ATOM 681 N N . LYS A 1 90 ? 8.770 -10.367 -1.293 1.00 88.12 90 LYS A N 1
ATOM 682 C CA . LYS A 1 90 ? 7.576 -9.743 -0.713 1.00 88.12 90 LYS A CA 1
ATOM 683 C C . LYS A 1 90 ? 7.907 -8.360 -0.157 1.00 88.12 90 LYS A C 1
ATOM 685 O O . LYS A 1 90 ? 8.995 -8.176 0.381 1.00 88.12 90 LYS A O 1
ATOM 690 N N . TYR A 1 91 ? 6.949 -7.449 -0.243 1.00 90.88 91 TYR A N 1
ATOM 691 C CA . TYR A 1 91 ? 6.909 -6.190 0.491 1.00 90.88 91 TYR A CA 1
ATOM 692 C C . TYR A 1 91 ? 5.648 -6.120 1.339 1.00 90.88 91 TYR A C 1
ATOM 694 O O . TYR A 1 91 ? 4.615 -6.699 0.978 1.00 90.88 91 TYR A O 1
ATOM 702 N N . THR A 1 92 ? 5.738 -5.399 2.452 1.00 93.00 92 THR A N 1
ATOM 703 C CA . THR A 1 92 ? 4.594 -5.099 3.312 1.00 93.00 92 THR A CA 1
ATOM 704 C C . THR A 1 92 ? 4.567 -3.618 3.681 1.00 93.00 92 THR A C 1
ATOM 706 O O . THR A 1 92 ? 5.605 -3.007 3.933 1.00 93.00 92 THR A O 1
ATOM 709 N N . ALA A 1 93 ? 3.365 -3.056 3.746 1.00 94.94 93 ALA A N 1
ATOM 710 C CA . ALA A 1 93 ? 3.088 -1.751 4.321 1.00 94.94 93 ALA A CA 1
ATOM 711 C C . ALA A 1 93 ? 1.934 -1.864 5.321 1.00 94.94 93 ALA A C 1
ATOM 713 O O . ALA A 1 93 ? 1.033 -2.679 5.142 1.00 94.94 93 ALA A O 1
ATOM 714 N N . THR A 1 94 ? 1.951 -1.045 6.363 1.00 95.69 94 THR A N 1
ATOM 715 C CA . THR A 1 94 ? 0.882 -0.947 7.360 1.00 95.69 94 THR A CA 1
ATOM 716 C C . THR A 1 94 ? 0.309 0.456 7.320 1.00 95.69 94 THR A C 1
ATOM 718 O O . THR A 1 94 ? 1.063 1.426 7.319 1.00 95.69 94 THR A O 1
ATOM 721 N N . VAL A 1 95 ? -1.013 0.592 7.310 1.00 94.12 95 VAL A N 1
ATOM 722 C CA . VAL A 1 95 ? -1.659 1.893 7.480 1.00 94.12 95 VAL A CA 1
ATOM 723 C C . VAL A 1 95 ? -1.374 2.378 8.895 1.00 94.12 95 VAL A C 1
ATOM 725 O O . VAL A 1 95 ? -1.680 1.688 9.872 1.00 94.12 95 VAL A O 1
ATOM 728 N N . ARG A 1 96 ? -0.761 3.555 9.018 1.00 92.56 96 ARG A N 1
ATOM 729 C CA . ARG A 1 96 ? -0.347 4.109 10.308 1.00 92.56 96 ARG A CA 1
ATOM 730 C C . ARG A 1 96 ? -1.547 4.283 11.238 1.00 92.56 96 ARG A C 1
ATOM 732 O O . ARG A 1 96 ? -2.659 4.589 10.815 1.00 92.56 96 ARG A O 1
ATOM 739 N N . LYS A 1 97 ? -1.307 4.086 12.534 1.00 88.69 97 LYS A N 1
ATOM 740 C CA . LYS A 1 97 ? -2.291 4.336 13.596 1.00 88.69 97 LYS A CA 1
ATOM 741 C C . LYS A 1 97 ? -2.182 5.774 14.097 1.00 88.69 97 LYS A C 1
ATOM 743 O O . LYS A 1 97 ? -1.100 6.350 14.057 1.00 88.69 97 LYS A O 1
ATOM 748 N N . GLY A 1 98 ? -3.287 6.317 14.611 1.00 80.62 98 GLY A N 1
ATOM 749 C CA . GLY A 1 98 ? -3.315 7.665 15.191 1.00 80.62 98 GLY A CA 1
ATOM 750 C C . GLY A 1 98 ? -3.158 8.789 14.163 1.00 80.62 98 GLY A C 1
ATOM 751 O O . GLY A 1 98 ? -2.645 9.849 14.503 1.00 80.62 98 GLY A O 1
ATOM 752 N N . LEU A 1 99 ? -3.554 8.543 12.911 1.00 83.44 99 LEU A N 1
ATOM 753 C CA . LEU A 1 99 ? -3.592 9.570 11.875 1.00 83.44 99 LEU A CA 1
ATOM 754 C C . LEU A 1 99 ? -4.710 10.571 12.171 1.00 83.44 99 LEU A C 1
ATOM 756 O O . LEU A 1 99 ? -5.833 10.170 12.459 1.00 83.44 99 LEU A O 1
ATOM 760 N N . ASP A 1 100 ? -4.411 11.862 12.049 1.00 84.44 100 ASP A N 1
ATOM 761 C CA . ASP A 1 100 ? -5.434 12.903 11.968 1.00 84.44 100 ASP A CA 1
ATOM 762 C C . ASP A 1 100 ? -5.838 13.069 10.498 1.00 84.44 100 ASP A C 1
ATOM 764 O O . ASP A 1 100 ? -5.250 13.851 9.748 1.00 84.44 100 ASP A O 1
ATOM 768 N N . LEU A 1 101 ? -6.812 12.269 10.058 1.00 83.31 101 LEU A N 1
ATOM 769 C CA . LEU A 1 101 ? -7.263 12.277 8.665 1.00 83.31 101 LEU A CA 1
ATOM 770 C C . LEU A 1 101 ? -7.946 13.597 8.280 1.00 83.31 101 LEU A C 1
ATOM 772 O O . LEU A 1 101 ? -7.894 13.990 7.115 1.00 83.31 101 LEU A O 1
ATOM 776 N N . ALA A 1 102 ? -8.530 14.316 9.245 1.00 80.50 102 ALA A N 1
ATOM 777 C CA . ALA A 1 102 ? -9.126 15.626 9.001 1.00 80.50 102 ALA A CA 1
ATOM 778 C C . ALA A 1 102 ? -8.055 16.668 8.646 1.00 80.50 102 ALA A C 1
ATOM 780 O O . ALA A 1 102 ? -8.263 17.473 7.738 1.00 80.50 102 ALA A O 1
ATOM 781 N N . ALA A 1 103 ? -6.892 16.611 9.302 1.00 83.44 103 ALA A N 1
ATOM 782 C CA . ALA A 1 103 ? -5.741 17.441 8.951 1.00 83.44 103 ALA A CA 1
ATOM 783 C C . ALA A 1 103 ? -5.082 17.037 7.618 1.00 83.44 103 ALA A C 1
ATOM 785 O O . ALA A 1 103 ? -4.445 17.873 6.979 1.00 83.44 103 ALA A O 1
ATOM 786 N N . LEU A 1 104 ? -5.231 15.777 7.193 1.00 77.81 104 LEU A N 1
ATOM 787 C CA . LEU A 1 104 ? -4.669 15.263 5.937 1.00 77.81 104 LEU A CA 1
ATOM 788 C C . LEU A 1 104 ? -5.565 15.539 4.712 1.00 77.81 104 LEU A C 1
ATOM 790 O O . LEU A 1 104 ? -5.062 15.599 3.595 1.00 77.81 104 LEU A O 1
ATOM 794 N N . GLY A 1 105 ? -6.873 15.755 4.874 1.00 73.25 105 GLY A N 1
ATOM 795 C CA . GLY A 1 105 ? -7.765 16.134 3.768 1.00 73.25 105 GLY A CA 1
ATOM 796 C C . GLY A 1 105 ? -7.722 15.155 2.580 1.00 73.25 105 GLY A C 1
ATOM 797 O O . GLY A 1 105 ? -7.719 13.938 2.760 1.00 73.25 105 GLY A O 1
ATOM 798 N N . THR A 1 106 ? -7.663 15.668 1.344 1.00 66.81 106 THR A N 1
ATOM 799 C CA . THR A 1 106 ? -7.530 14.841 0.122 1.00 66.81 106 THR A CA 1
ATOM 800 C C . THR A 1 106 ? -6.228 14.034 0.070 1.00 66.81 106 THR A C 1
ATOM 802 O O . THR A 1 106 ? -6.132 13.092 -0.714 1.00 66.81 106 THR A O 1
ATOM 805 N N . GLU A 1 107 ? -5.241 14.358 0.914 1.00 70.94 107 GLU A N 1
ATOM 806 C CA . GLU A 1 107 ? -3.984 13.611 1.048 1.00 70.94 107 GLU A CA 1
ATOM 807 C C . GLU A 1 107 ? -4.171 12.266 1.767 1.00 70.94 107 GLU A C 1
ATOM 809 O O . GLU A 1 107 ? -3.222 11.496 1.847 1.00 70.94 107 GLU A O 1
ATOM 814 N N . ALA A 1 108 ? -5.379 11.945 2.253 1.00 84.88 108 ALA A N 1
ATOM 815 C CA . ALA A 1 108 ? -5.728 10.627 2.787 1.00 84.88 108 ALA A CA 1
ATOM 816 C C . ALA A 1 108 ? -5.930 9.551 1.701 1.00 84.88 108 ALA A C 1
ATOM 818 O O . ALA A 1 108 ? -6.362 8.443 2.005 1.00 84.88 108 ALA A O 1
ATOM 819 N N . SER A 1 109 ? -5.634 9.850 0.436 1.00 88.19 109 SER A N 1
ATOM 820 C CA . SER A 1 109 ? -5.664 8.879 -0.660 1.00 88.19 109 SER A CA 1
ATOM 821 C C . SER A 1 109 ? -4.288 8.717 -1.289 1.00 88.19 109 SER A C 1
ATOM 823 O O . SER A 1 109 ? -3.468 9.626 -1.233 1.00 88.19 109 SER A O 1
ATOM 825 N N . PHE A 1 110 ? -4.021 7.562 -1.889 1.00 88.44 110 PHE A N 1
ATOM 826 C CA . PHE A 1 110 ? -2.795 7.327 -2.646 1.00 88.44 110 PHE A CA 1
ATOM 827 C C . PHE A 1 110 ? -3.003 6.297 -3.750 1.00 88.44 110 PHE A C 1
ATOM 829 O O . PHE A 1 110 ? -3.866 5.424 -3.660 1.00 88.44 110 PHE A O 1
ATOM 836 N N . ASP A 1 111 ? -2.143 6.366 -4.760 1.00 88.62 111 ASP A N 1
ATOM 837 C CA . ASP A 1 111 ? -2.133 5.422 -5.868 1.00 88.62 111 ASP A CA 1
ATOM 838 C C . ASP A 1 111 ? -1.083 4.331 -5.653 1.00 88.62 111 ASP A C 1
ATOM 840 O O . ASP A 1 111 ? 0.058 4.590 -5.246 1.00 88.62 111 ASP A O 1
ATOM 844 N N . PHE A 1 112 ? -1.477 3.101 -5.974 1.00 88.69 112 PHE A N 1
ATOM 845 C CA . PHE A 1 112 ? -0.577 1.973 -6.154 1.00 88.69 112 PHE A CA 1
ATOM 846 C C . PHE A 1 112 ? -0.679 1.480 -7.589 1.00 88.69 112 PHE A C 1
ATOM 848 O O . PHE A 1 112 ? -1.748 1.051 -8.034 1.00 88.69 112 PHE A O 1
ATOM 855 N N . SER A 1 113 ? 0.448 1.465 -8.288 1.00 87.06 113 SER A N 1
ATOM 856 C CA . SER A 1 113 ? 0.513 0.948 -9.649 1.00 87.06 113 SER A CA 1
ATOM 857 C C . SER A 1 113 ? 1.369 -0.306 -9.707 1.00 87.06 113 SER A C 1
ATOM 859 O O . SER A 1 113 ? 2.433 -0.366 -9.094 1.00 87.06 113 SER A O 1
ATOM 861 N N . CYS A 1 114 ? 0.950 -1.312 -10.473 1.00 85.00 114 CYS A N 1
ATOM 862 C CA . CYS A 1 114 ? 1.766 -2.493 -10.736 1.00 85.00 114 CYS A CA 1
ATOM 863 C C . CYS A 1 114 ? 1.585 -2.980 -12.169 1.00 85.00 114 CYS A C 1
ATOM 865 O O . CYS A 1 114 ? 0.475 -2.996 -12.698 1.00 85.00 114 CYS A O 1
ATOM 867 N N . GLY A 1 115 ? 2.684 -3.390 -12.793 1.00 79.50 115 GLY A N 1
ATOM 868 C CA . GLY A 1 115 ? 2.675 -3.819 -14.182 1.00 79.50 115 GLY A CA 1
ATOM 869 C C . GLY A 1 115 ? 4.067 -3.906 -14.790 1.00 79.50 115 GLY A C 1
ATOM 870 O O . GLY A 1 115 ? 5.086 -3.821 -14.092 1.00 79.50 115 GLY A O 1
ATOM 871 N N . VAL A 1 116 ? 4.091 -4.084 -16.108 1.00 75.50 116 VAL A N 1
ATOM 872 C CA . VAL A 1 116 ? 5.290 -3.916 -16.940 1.00 75.50 116 VAL A CA 1
ATOM 873 C C . VAL A 1 116 ? 5.399 -2.452 -17.368 1.00 75.50 116 VAL A C 1
ATOM 875 O O . VAL A 1 116 ? 4.404 -1.737 -17.351 1.00 75.50 116 VAL A O 1
ATOM 878 N N . HIS A 1 117 ? 6.597 -1.994 -17.744 1.00 65.38 117 HIS A N 1
ATOM 879 C CA . HIS A 1 117 ? 6.891 -0.567 -17.971 1.00 65.38 117 HIS A CA 1
ATOM 880 C C . HIS A 1 117 ? 5.861 0.168 -18.852 1.00 65.38 117 HIS A C 1
ATOM 882 O O . HIS A 1 117 ? 5.502 1.298 -18.537 1.00 65.38 117 HIS A O 1
ATOM 888 N N . ASP A 1 118 ? 5.356 -0.498 -19.895 1.00 66.88 118 ASP A N 1
ATOM 889 C CA . ASP A 1 118 ? 4.417 0.084 -20.865 1.00 66.88 118 ASP A CA 1
ATOM 890 C C . ASP A 1 118 ? 2.935 -0.160 -20.518 1.00 66.88 118 ASP A C 1
ATOM 892 O O . ASP A 1 118 ? 2.044 0.428 -21.126 1.00 66.88 118 ASP A O 1
ATOM 896 N N . PHE A 1 119 ? 2.655 -1.024 -19.537 1.00 72.81 119 PHE A N 1
ATOM 897 C CA . PHE A 1 119 ? 1.304 -1.417 -19.131 1.00 72.81 119 PHE A CA 1
ATOM 898 C C . PHE A 1 119 ? 1.241 -1.545 -17.609 1.00 72.81 119 PHE A C 1
ATOM 900 O O . PHE A 1 119 ? 1.366 -2.638 -17.048 1.00 72.81 119 PHE A O 1
ATOM 907 N N . MET A 1 120 ? 1.072 -0.400 -16.952 1.00 76.94 120 MET A N 1
ATOM 908 C CA . MET A 1 120 ? 0.827 -0.308 -15.517 1.00 76.94 120 MET A CA 1
ATOM 909 C C . MET A 1 120 ? -0.679 -0.218 -15.274 1.00 76.94 120 MET A C 1
ATOM 911 O O . MET A 1 120 ? -1.339 0.676 -15.801 1.00 76.94 120 MET A O 1
ATOM 915 N N . ASP A 1 121 ? -1.213 -1.126 -14.463 1.00 82.12 121 ASP A N 1
ATOM 916 C CA . ASP A 1 121 ? -2.526 -0.930 -13.857 1.00 82.12 121 ASP A CA 1
ATOM 917 C C . ASP A 1 121 ? -2.342 -0.095 -12.582 1.00 82.12 121 ASP A C 1
ATOM 919 O O . ASP A 1 121 ? -1.312 -0.223 -11.912 1.00 82.12 121 ASP A O 1
ATOM 923 N N . THR A 1 122 ? -3.333 0.726 -12.227 1.00 84.25 122 THR A N 1
ATOM 924 C CA . THR A 1 122 ? -3.334 1.553 -11.008 1.00 84.25 122 THR A CA 1
ATOM 925 C C . THR A 1 122 ? -4.603 1.297 -10.203 1.00 84.25 122 THR A C 1
ATOM 927 O O . THR A 1 122 ? -5.695 1.275 -10.767 1.00 84.25 122 THR A O 1
ATOM 930 N N . LYS A 1 123 ? -4.467 1.123 -8.885 1.00 85.94 123 LYS A N 1
ATOM 931 C CA . LYS A 1 123 ? -5.581 1.097 -7.932 1.00 85.94 123 LYS A CA 1
ATOM 932 C C . LYS A 1 123 ? -5.394 2.251 -6.960 1.00 85.94 123 LYS A C 1
ATOM 934 O O . LYS A 1 123 ? -4.340 2.373 -6.334 1.00 85.94 123 LYS A O 1
ATOM 939 N N . MET A 1 124 ? -6.429 3.073 -6.852 1.00 87.50 124 MET A N 1
ATOM 940 C CA . MET A 1 124 ? -6.494 4.144 -5.870 1.00 87.50 124 MET A CA 1
ATOM 941 C C . MET A 1 124 ? -6.921 3.563 -4.523 1.00 87.50 124 MET A C 1
ATOM 943 O O . MET A 1 124 ? -7.795 2.694 -4.459 1.00 87.50 124 MET A O 1
ATOM 947 N N . PHE A 1 125 ? -6.311 4.049 -3.453 1.00 88.75 125 PHE A N 1
ATOM 948 C CA . PHE A 1 125 ? -6.668 3.741 -2.078 1.00 88.75 125 PHE A CA 1
ATOM 949 C C . PHE A 1 125 ? -7.089 5.016 -1.370 1.00 88.75 125 PHE A C 1
ATOM 951 O O . PHE A 1 125 ? -6.491 6.066 -1.588 1.00 88.75 125 PHE A O 1
ATOM 958 N N . THR A 1 126 ? -8.059 4.903 -0.472 1.00 90.62 126 THR A N 1
ATOM 959 C CA . THR A 1 126 ? -8.444 5.978 0.442 1.00 90.62 126 THR A CA 1
ATOM 960 C C . THR A 1 126 ? -8.401 5.444 1.862 1.00 90.62 126 THR A C 1
ATOM 962 O O . THR A 1 126 ? -8.969 4.396 2.162 1.00 90.62 126 THR A O 1
ATOM 965 N N . VAL A 1 127 ? -7.712 6.154 2.743 1.00 90.50 127 VAL A N 1
ATOM 966 C CA . VAL A 1 127 ? -7.662 5.869 4.172 1.00 90.50 127 VAL A CA 1
ATOM 967 C C . VAL A 1 127 ? -8.781 6.646 4.846 1.00 90.50 127 VAL A C 1
ATOM 969 O O . VAL A 1 127 ? -8.890 7.859 4.688 1.00 90.50 127 VAL A O 1
ATOM 972 N N . VAL A 1 128 ? -9.613 5.940 5.602 1.00 89.44 128 VAL A N 1
ATOM 973 C CA . VAL A 1 128 ? -10.687 6.532 6.403 1.00 89.44 128 VAL A CA 1
ATOM 974 C C . VAL A 1 128 ? -10.571 6.062 7.841 1.00 89.44 128 VAL A C 1
ATOM 976 O O . VAL A 1 128 ? -9.982 5.014 8.123 1.00 89.44 128 VAL A O 1
ATOM 979 N N . ASP A 1 129 ? -11.171 6.815 8.757 1.00 83.81 129 ASP A N 1
ATOM 980 C CA . ASP A 1 129 ? -11.304 6.352 10.128 1.00 83.81 129 ASP A CA 1
ATOM 981 C C . ASP A 1 129 ? -12.185 5.104 10.136 1.00 83.81 129 ASP A C 1
ATOM 983 O O . ASP A 1 129 ? -13.321 5.102 9.658 1.00 83.81 129 ASP A O 1
ATOM 987 N N . GLY A 1 130 ? -11.634 4.010 10.654 1.00 68.75 130 GLY A N 1
ATOM 988 C CA . GLY A 1 130 ? -12.410 2.804 10.896 1.00 68.75 130 GLY A CA 1
ATOM 989 C C . GLY A 1 130 ? -13.301 2.989 12.125 1.00 68.75 130 GLY A C 1
ATOM 990 O O . GLY A 1 130 ? -12.922 3.707 13.055 1.00 68.75 130 GLY A O 1
ATOM 991 N N . PRO A 1 131 ? -14.465 2.322 12.193 1.00 70.25 131 PRO A N 1
ATOM 992 C CA . PRO A 1 131 ? -15.222 2.268 13.435 1.00 70.25 131 PRO A CA 1
ATOM 993 C C . PRO A 1 131 ? -14.347 1.691 14.556 1.00 70.25 131 PRO A C 1
ATOM 995 O O . PRO A 1 131 ? -13.522 0.804 14.324 1.00 70.25 131 PRO A O 1
ATOM 998 N N . VAL A 1 132 ? -14.522 2.183 15.786 1.00 65.44 132 VAL A N 1
ATOM 999 C CA . VAL A 1 132 ? -13.799 1.660 16.955 1.00 65.44 132 VAL A CA 1
ATOM 1000 C C . VAL A 1 132 ? -14.016 0.146 17.039 1.00 65.44 132 VAL A C 1
ATOM 1002 O O . VAL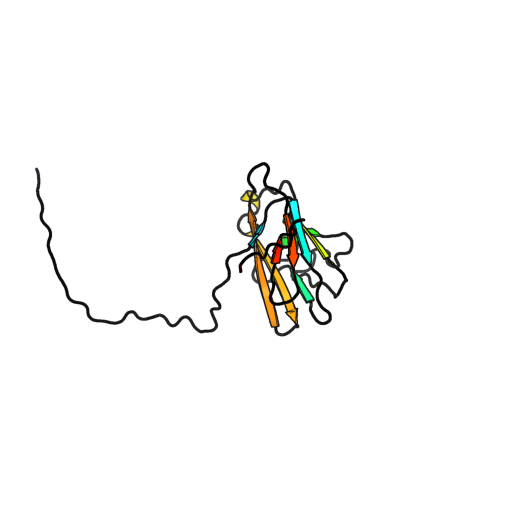 A 1 132 ? -15.151 -0.318 17.112 1.00 65.44 132 VAL A O 1
ATOM 1005 N N . GLY A 1 133 ? -12.923 -0.622 17.013 1.00 64.94 133 GLY A N 1
ATOM 1006 C CA . GLY A 1 133 ? -12.969 -2.088 17.023 1.00 64.94 133 GLY A CA 1
ATOM 1007 C C . GLY A 1 133 ? -13.113 -2.750 15.648 1.00 64.94 133 GLY A C 1
ATOM 1008 O O . GLY A 1 133 ? -13.321 -3.962 15.599 1.00 64.94 133 GLY A O 1
ATOM 1009 N N . ALA A 1 134 ? -12.987 -2.006 14.540 1.00 69.62 134 ALA A N 1
ATOM 1010 C CA . ALA A 1 134 ? -12.880 -2.596 13.208 1.00 69.62 134 ALA A CA 1
ATOM 1011 C C . ALA A 1 134 ? -11.754 -3.648 13.178 1.00 69.62 134 ALA A C 1
ATOM 1013 O O . ALA A 1 134 ? -10.652 -3.378 13.673 1.00 69.62 134 ALA A O 1
ATOM 1014 N N . PRO A 1 135 ? -12.001 -4.843 12.615 1.00 77.81 135 PRO A N 1
ATOM 1015 C CA . PRO A 1 135 ? -10.962 -5.849 12.503 1.00 77.81 135 PRO A CA 1
ATOM 1016 C C . PRO A 1 135 ? -9.861 -5.338 11.574 1.00 77.81 135 PRO A C 1
ATOM 1018 O O . PRO A 1 135 ? -10.134 -4.870 10.469 1.00 77.81 135 PRO A O 1
ATOM 1021 N N . VAL A 1 136 ? -8.614 -5.457 12.026 1.00 84.19 136 VAL A N 1
ATOM 1022 C CA . VAL A 1 136 ? -7.440 -5.203 11.190 1.00 84.19 136 VAL A CA 1
ATOM 1023 C C . VAL A 1 136 ? -7.378 -6.262 10.098 1.00 84.19 136 VAL A C 1
ATOM 1025 O O . VAL A 1 136 ? -7.418 -7.461 10.382 1.00 84.19 136 VAL A O 1
ATOM 1028 N N . ARG A 1 137 ? -7.259 -5.821 8.848 1.00 90.56 137 ARG A N 1
ATOM 1029 C CA . ARG A 1 137 ? -7.226 -6.695 7.677 1.00 90.56 137 ARG A CA 1
ATOM 1030 C C . ARG A 1 137 ? -5.799 -6.853 7.170 1.00 90.56 137 ARG A C 1
ATOM 1032 O O . ARG A 1 137 ? -4.973 -5.945 7.263 1.00 90.56 137 ARG A O 1
ATOM 1039 N N . ASN A 1 138 ? -5.524 -8.005 6.575 1.00 91.81 138 ASN A N 1
ATOM 1040 C CA . ASN A 1 138 ? -4.315 -8.226 5.794 1.00 91.81 138 ASN A CA 1
ATOM 1041 C C . ASN A 1 138 ? -4.700 -8.381 4.331 1.00 91.81 138 ASN A C 1
ATOM 1043 O O . ASN A 1 138 ? -5.274 -9.394 3.942 1.00 91.81 138 ASN A O 1
ATOM 1047 N N . LEU A 1 139 ? -4.429 -7.350 3.543 1.00 91.88 139 LEU A N 1
ATOM 1048 C CA . LEU A 1 139 ? -4.731 -7.311 2.131 1.00 91.88 139 LEU A CA 1
ATOM 1049 C C . LEU A 1 139 ? -3.508 -7.772 1.346 1.00 91.88 139 LEU A C 1
ATOM 1051 O O . LEU A 1 139 ? -2.415 -7.231 1.496 1.00 91.88 139 LEU A O 1
ATOM 1055 N N . VAL A 1 140 ? -3.694 -8.754 0.473 1.00 89.19 140 VAL A N 1
ATOM 1056 C CA . VAL A 1 140 ? -2.636 -9.293 -0.377 1.00 89.19 140 VAL A CA 1
ATOM 1057 C C . VAL A 1 140 ? -2.976 -9.062 -1.841 1.00 89.19 140 VAL A C 1
ATOM 1059 O O . VAL A 1 140 ? -4.072 -9.393 -2.293 1.00 89.19 140 VAL A O 1
ATOM 1062 N N . LEU A 1 141 ? -2.014 -8.525 -2.585 1.00 86.88 141 LEU A N 1
ATOM 1063 C CA . LEU A 1 141 ? -2.073 -8.444 -4.036 1.00 86.88 141 LEU A CA 1
ATOM 1064 C C . LEU A 1 141 ? -1.668 -9.783 -4.658 1.00 86.88 141 LEU A C 1
ATOM 1066 O O . LEU A 1 141 ? -0.560 -10.270 -4.418 1.00 86.88 141 LEU A O 1
ATOM 1070 N N . ILE A 1 142 ? -2.519 -10.326 -5.528 1.00 79.31 142 ILE A N 1
ATOM 1071 C CA . ILE A 1 142 ? -2.187 -11.478 -6.373 1.00 79.31 142 ILE A CA 1
ATOM 1072 C C . ILE A 1 142 ? -2.028 -10.978 -7.818 1.00 79.31 142 IL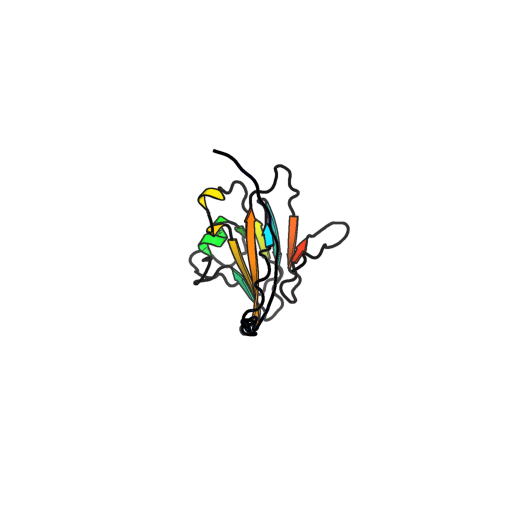E A C 1
ATOM 1074 O O . ILE A 1 142 ? -2.906 -10.330 -8.381 1.00 79.31 142 ILE A O 1
ATOM 1078 N N . THR A 1 143 ? -0.856 -11.246 -8.395 1.00 62.19 143 THR A N 1
ATOM 1079 C CA . THR A 1 143 ? -0.108 -10.480 -9.417 1.00 62.19 143 THR A CA 1
ATOM 1080 C C . THR A 1 143 ? -0.741 -10.236 -10.794 1.00 62.19 143 THR A C 1
ATOM 1082 O O . THR A 1 143 ? -0.067 -9.688 -11.663 1.00 62.19 143 THR A O 1
ATOM 1085 N N . LYS A 1 144 ? -2.014 -10.566 -11.038 1.00 60.25 144 LYS A N 1
ATOM 1086 C CA . LYS A 1 144 ? -2.681 -10.254 -12.316 1.00 60.25 144 LYS A CA 1
ATOM 1087 C C . LYS A 1 144 ? -3.807 -9.239 -12.126 1.00 60.25 144 LYS A C 1
ATOM 1089 O O . LYS A 1 144 ? -4.830 -9.541 -11.520 1.00 60.25 144 LYS A O 1
ATOM 1094 N N . GLY A 1 145 ? -3.610 -8.044 -12.688 1.00 65.94 145 GLY A N 1
ATOM 1095 C CA . GLY A 1 145 ? -4.625 -6.993 -12.786 1.00 65.94 145 GLY A CA 1
ATOM 1096 C C . GLY A 1 145 ? -5.018 -6.356 -11.453 1.00 65.94 145 GLY A C 1
ATOM 1097 O O . GLY A 1 145 ? -6.202 -6.136 -11.221 1.00 65.94 145 GLY A O 1
ATOM 1098 N N . LEU A 1 146 ? -4.064 -6.131 -10.548 1.00 74.69 146 LEU A N 1
ATOM 1099 C CA . LEU A 1 146 ? -4.324 -5.489 -9.251 1.00 74.69 146 LEU A CA 1
ATOM 1100 C C . LEU A 1 146 ? -5.469 -6.113 -8.431 1.00 74.69 146 LEU A C 1
ATOM 1102 O O . LEU A 1 146 ? -6.215 -5.415 -7.749 1.00 74.69 146 LEU A O 1
ATOM 1106 N N . ALA A 1 147 ? -5.623 -7.437 -8.489 1.00 83.00 147 ALA A N 1
ATOM 1107 C CA . ALA A 1 147 ? -6.621 -8.130 -7.687 1.00 83.00 147 ALA A CA 1
ATOM 1108 C C . ALA A 1 147 ? -6.156 -8.212 -6.224 1.00 83.00 147 ALA A C 1
ATOM 1110 O O . ALA A 1 147 ? -5.216 -8.943 -5.895 1.00 83.00 147 ALA A O 1
ATOM 1111 N N . TRP A 1 148 ? -6.818 -7.448 -5.356 1.00 86.75 148 TRP A N 1
ATOM 1112 C CA . TRP A 1 148 ? -6.573 -7.437 -3.917 1.00 86.75 148 TRP A CA 1
ATOM 1113 C C . TRP A 1 148 ? -7.508 -8.400 -3.196 1.00 86.75 148 TRP A C 1
ATOM 1115 O O . TRP A 1 148 ? -8.690 -8.507 -3.521 1.00 86.75 148 TRP A O 1
ATOM 1125 N N . PHE A 1 149 ? -6.973 -9.085 -2.193 1.00 89.69 149 PHE A N 1
ATOM 1126 C CA . PHE A 1 149 ? -7.695 -10.073 -1.403 1.00 89.69 149 PHE A CA 1
ATOM 1127 C C . PHE A 1 149 ? -7.508 -9.790 0.076 1.00 89.69 149 PHE A C 1
ATOM 1129 O O . PHE A 1 149 ? -6.391 -9.515 0.500 1.00 89.69 149 PHE A O 1
ATOM 1136 N N . ILE A 1 150 ? -8.562 -9.927 0.872 1.00 90.19 150 ILE A N 1
ATOM 1137 C CA . ILE A 1 150 ? -8.426 -10.008 2.327 1.00 90.19 150 ILE A CA 1
ATOM 1138 C C . ILE A 1 150 ? -7.997 -11.436 2.662 1.00 90.19 150 ILE A C 1
ATOM 1140 O O . ILE A 1 150 ? -8.664 -12.397 2.277 1.00 90.19 150 ILE A O 1
ATOM 1144 N N . LYS A 1 151 ? -6.881 -11.581 3.372 1.00 89.19 151 LYS A N 1
ATOM 1145 C CA . LYS A 1 151 ? -6.453 -12.857 3.939 1.00 89.19 151 LYS A CA 1
ATOM 1146 C C . LYS A 1 151 ? -7.327 -13.214 5.126 1.00 89.19 151 LYS A C 1
ATOM 1148 O O . LYS A 1 151 ? -7.368 -12.475 6.107 1.00 89.19 151 LYS A O 1
ATOM 1153 N N . ASP A 1 152 ? -7.954 -14.375 5.034 1.00 83.38 152 ASP A N 1
ATOM 1154 C CA . ASP A 1 152 ? -8.787 -14.956 6.077 1.00 83.38 152 ASP A CA 1
ATOM 1155 C C . ASP A 1 152 ? -8.379 -16.429 6.286 1.00 83.38 152 ASP A C 1
ATOM 1157 O O . ASP A 1 152 ? -8.049 -17.111 5.308 1.00 83.38 152 ASP A O 1
ATOM 1161 N N . PRO A 1 153 ? -8.356 -16.941 7.532 1.00 80.38 153 PRO A N 1
ATOM 1162 C CA . PRO A 1 153 ? -8.035 -18.342 7.808 1.00 80.38 153 PRO A CA 1
ATOM 1163 C C . PRO A 1 153 ? -8.928 -19.359 7.079 1.00 80.38 153 PRO A C 1
ATOM 1165 O O . PRO A 1 153 ? -8.476 -20.470 6.808 1.00 80.38 153 PRO A O 1
ATOM 1168 N N . ALA A 1 154 ? -10.174 -18.999 6.760 1.00 84.56 154 ALA A N 1
ATOM 1169 C CA . ALA A 1 154 ? -11.115 -19.837 6.020 1.00 84.56 154 ALA A CA 1
ATOM 1170 C C . ALA A 1 154 ? -10.914 -19.777 4.493 1.00 84.56 154 ALA A C 1
ATOM 1172 O O . ALA A 1 154 ? -11.496 -20.583 3.766 1.00 84.56 154 ALA A O 1
ATOM 1173 N N . GLY A 1 155 ? -10.083 -18.853 4.006 1.00 81.38 155 GLY A N 1
ATOM 1174 C CA . GLY A 1 155 ? -9.763 -18.678 2.593 1.00 81.38 155 GLY A CA 1
ATOM 1175 C C . GLY A 1 155 ? -9.785 -17.214 2.162 1.00 81.38 155 GLY A C 1
ATOM 1176 O O . GLY A 1 155 ? -10.527 -16.399 2.693 1.00 81.38 155 GLY A O 1
ATOM 1177 N N . ASP A 1 156 ? -8.972 -16.877 1.165 1.00 87.00 156 ASP A N 1
ATOM 1178 C CA . ASP A 1 156 ? -8.846 -15.504 0.677 1.00 87.00 156 ASP A CA 1
ATOM 1179 C C . ASP A 1 156 ? -10.163 -14.958 0.113 1.00 87.00 156 ASP A C 1
ATOM 1181 O O . ASP A 1 156 ? -10.790 -15.568 -0.756 1.00 87.00 156 ASP A O 1
ATOM 1185 N N . ILE A 1 157 ? -10.538 -13.755 0.542 1.00 86.50 157 ILE A N 1
ATOM 1186 C CA . ILE A 1 157 ? -11.755 -13.081 0.091 1.00 86.50 157 ILE A CA 1
ATOM 1187 C C . ILE A 1 157 ? -11.373 -12.048 -0.977 1.00 86.50 157 ILE A C 1
ATOM 1189 O O . ILE A 1 157 ? -10.676 -11.083 -0.647 1.00 86.50 157 ILE A O 1
ATOM 1193 N N . PRO A 1 158 ? -11.803 -12.198 -2.246 1.00 84.69 158 PRO A N 1
ATOM 1194 C CA . PRO A 1 158 ? -11.524 -11.209 -3.281 1.00 84.69 158 PRO A CA 1
ATOM 1195 C C . PRO A 1 158 ? -12.229 -9.896 -2.963 1.00 84.69 158 PRO A C 1
ATOM 1197 O O . PRO A 1 158 ? -13.432 -9.873 -2.689 1.00 84.69 158 PRO A O 1
ATOM 1200 N N . ILE A 1 159 ? -11.498 -8.791 -3.068 1.00 79.50 159 ILE A N 1
ATOM 1201 C CA . ILE A 1 159 ? -12.100 -7.469 -3.029 1.00 79.50 159 ILE A CA 1
ATOM 1202 C C . ILE A 1 159 ? -12.532 -7.135 -4.452 1.00 79.50 159 ILE A C 1
ATOM 1204 O O . ILE A 1 159 ? -11.710 -7.089 -5.369 1.00 79.50 159 ILE A O 1
ATOM 1208 N N . LYS A 1 160 ? -13.845 -6.994 -4.653 1.00 64.94 160 LYS A N 1
ATOM 1209 C CA . LYS A 1 160 ? -14.393 -6.647 -5.967 1.00 64.94 160 LYS A CA 1
ATOM 1210 C C . LYS A 1 160 ? -13.815 -5.299 -6.412 1.00 64.94 160 LYS A C 1
ATOM 1212 O O . LYS A 1 160 ? -13.655 -4.404 -5.585 1.00 64.94 160 LYS A O 1
ATOM 1217 N N . ARG A 1 161 ? -13.458 -5.236 -7.696 1.00 55.19 161 ARG A N 1
ATOM 1218 C CA . ARG A 1 161 ? -12.936 -4.042 -8.363 1.00 55.19 161 ARG A CA 1
ATOM 1219 C C . ARG A 1 161 ? -13.944 -2.913 -8.344 1.00 55.19 161 ARG A C 1
ATOM 1221 O O . ARG A 1 161 ? -15.133 -3.221 -8.594 1.00 55.19 161 ARG A O 1
#

Secondary structure (DSSP, 8-state):
-----------------------TT----PPPEEE-TT-EEEE-PPTT-EEEE--SSS--HHHHHHHEEE-TT----S-SSSEEE---S-EEEEEPSS--HHHHGGGGEEEEEEEETTEEEEEEEEE-PPPTTPPPPEEEEETTTTEEEE--TT--EE---

pLDDT: mean 75.55, std 18.06, range [30.78, 95.69]

Radius of gyration: 22.25 Å; chains: 1; bounding box: 71×55×47 Å